Protein AF-A0A661KG48-F1 (afdb_monomer)

Sequence (79 aa):
MAFPVKTRIQETIEFANKLGFKRLGVAFCRGLRNEAKILSEILGEQGFEVASVICMHGRKESKRVLRAKRGPENKNRRI

Secondary structure (DSSP, 8-state):
-----S-HHHHHHHHHHHTT--EEEEEEEGGGHHHHHHHHHHHHHTT-EEEEEEE-TT----TTGGG-------TT---

Foldseek 3Di:
DDDDPDDPLVVVLVVCVVVVAQEDEAEEAPVCLVVSLVSVVVSVVSRHQYDYDHDPPPDDDDVPCVPPDPDPPPSPDRD

Structure (mmCIF, N/CA/C/O backbone):
data_AF-A0A661KG48-F1
#
_entry.id   AF-A0A661KG48-F1
#
loop_
_atom_site.group_PDB
_atom_site.id
_atom_site.type_symbol
_atom_site.label_atom_id
_atom_site.label_alt_id
_atom_site.label_comp_id
_atom_site.label_asym_id
_atom_site.label_entity_id
_atom_site.label_seq_id
_atom_site.pdbx_PDB_ins_code
_atom_site.Cartn_x
_atom_site.Cartn_y
_atom_site.Cartn_z
_atom_site.occupancy
_atom_site.B_iso_or_equiv
_atom_site.auth_seq_id
_atom_site.auth_comp_id
_atom_site.auth_asym_id
_atom_site.auth_atom_id
_atom_site.pdbx_PDB_model_num
ATOM 1 N N . MET A 1 1 ? 11.091 23.841 16.847 1.00 47.38 1 MET A N 1
ATOM 2 C CA . MET A 1 1 ? 11.392 23.238 15.529 1.00 47.38 1 MET A CA 1
ATOM 3 C C . MET A 1 1 ? 10.707 21.882 15.482 1.00 47.38 1 MET A C 1
ATOM 5 O O . MET A 1 1 ? 11.062 21.033 16.286 1.00 47.38 1 MET A O 1
ATOM 9 N N . ALA A 1 2 ? 9.679 21.706 14.651 1.00 74.12 2 ALA A N 1
ATOM 10 C CA . ALA A 1 2 ? 8.939 20.447 14.557 1.00 74.12 2 ALA A CA 1
ATOM 11 C C . ALA A 1 2 ? 9.347 19.733 13.264 1.00 74.12 2 ALA A C 1
ATOM 13 O O . ALA A 1 2 ? 8.990 20.177 12.177 1.00 74.12 2 ALA A O 1
ATOM 14 N N . PHE A 1 3 ? 10.135 18.666 13.383 1.00 79.94 3 PHE A N 1
ATOM 15 C CA . PHE A 1 3 ? 10.400 17.761 12.267 1.00 79.94 3 PHE A CA 1
ATOM 16 C C . PHE A 1 3 ? 9.317 16.673 12.228 1.00 79.94 3 PHE A C 1
ATOM 18 O O . PHE A 1 3 ? 8.842 16.257 13.290 1.00 79.94 3 PHE A O 1
ATOM 25 N N . PRO A 1 4 ? 8.902 16.213 11.035 1.00 82.00 4 PRO A N 1
ATOM 26 C CA . PRO A 1 4 ? 7.935 15.130 10.919 1.00 82.00 4 PRO A CA 1
ATOM 27 C C . PRO A 1 4 ? 8.528 13.835 11.491 1.00 82.00 4 PRO A C 1
ATOM 29 O O . PRO A 1 4 ? 9.554 13.346 11.029 1.00 82.00 4 PRO A O 1
ATOM 32 N N . VAL A 1 5 ? 7.873 13.299 12.523 1.00 91.12 5 VAL A N 1
ATOM 33 C CA . VAL A 1 5 ? 8.287 12.083 13.254 1.00 91.12 5 VAL A CA 1
ATOM 34 C C . VAL A 1 5 ? 7.828 10.792 12.573 1.00 91.12 5 VAL A C 1
ATOM 36 O O . VAL A 1 5 ? 8.370 9.725 12.844 1.00 91.12 5 VAL A O 1
ATOM 39 N N . LYS A 1 6 ? 6.807 10.875 11.713 1.00 92.25 6 LYS A N 1
ATOM 40 C CA . LYS A 1 6 ? 6.232 9.732 10.995 1.00 92.25 6 LYS A CA 1
ATOM 41 C C . LYS A 1 6 ? 6.766 9.690 9.570 1.00 92.25 6 LYS A C 1
ATOM 43 O O . LYS A 1 6 ? 7.017 10.723 8.956 1.00 92.25 6 LYS A O 1
ATOM 48 N N . THR A 1 7 ? 6.906 8.483 9.030 1.00 94.75 7 THR A N 1
ATOM 49 C CA . THR A 1 7 ? 7.226 8.310 7.608 1.00 94.75 7 THR A CA 1
ATOM 50 C C . THR A 1 7 ? 6.034 8.704 6.735 1.00 94.75 7 THR A C 1
ATOM 52 O O . THR A 1 7 ? 4.879 8.567 7.141 1.00 94.75 7 THR A O 1
ATOM 55 N N . ARG A 1 8 ? 6.295 9.100 5.483 1.00 94.69 8 ARG A N 1
ATOM 56 C CA . ARG A 1 8 ? 5.240 9.471 4.519 1.00 94.69 8 ARG A CA 1
ATOM 57 C C . ARG A 1 8 ? 4.195 8.373 4.315 1.00 94.69 8 ARG A C 1
ATOM 59 O O . ARG A 1 8 ? 3.022 8.675 4.109 1.00 94.69 8 ARG A O 1
ATOM 66 N N . ILE A 1 9 ? 4.609 7.107 4.379 1.00 95.06 9 ILE A N 1
ATOM 67 C CA . ILE A 1 9 ? 3.705 5.956 4.265 1.00 95.06 9 ILE A CA 1
ATOM 68 C C . ILE A 1 9 ? 2.772 5.901 5.481 1.00 95.06 9 ILE A C 1
ATOM 70 O O . ILE A 1 9 ? 1.560 5.815 5.306 1.00 95.06 9 ILE A O 1
ATOM 74 N N . GLN A 1 10 ? 3.311 6.029 6.697 1.00 95.56 10 GLN A N 1
ATOM 75 C CA . GLN A 1 10 ? 2.511 6.048 7.928 1.00 95.56 10 GLN A CA 1
ATOM 76 C C . GLN A 1 10 ? 1.547 7.237 7.976 1.00 95.56 10 GLN A C 1
ATOM 78 O O . GLN A 1 10 ? 0.388 7.066 8.344 1.00 95.56 10 GLN A O 1
ATOM 83 N N . GLU A 1 11 ? 1.991 8.428 7.569 1.00 95.44 11 GLU A N 1
ATOM 84 C CA . GLU A 1 11 ? 1.114 9.600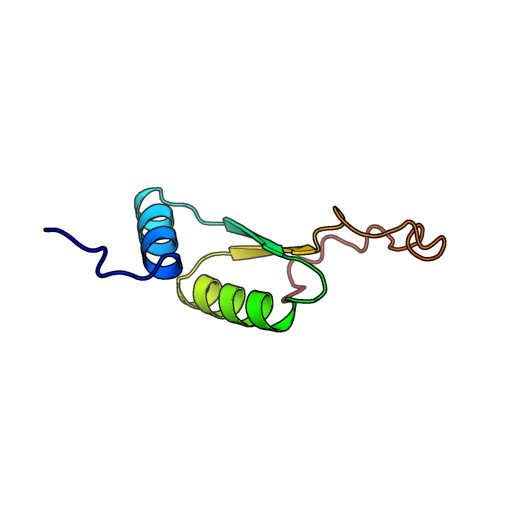 7.460 1.00 95.44 11 GLU A CA 1
ATOM 85 C C . GLU A 1 11 ? -0.028 9.358 6.465 1.00 95.44 11 GLU A C 1
ATOM 87 O O . GLU A 1 11 ? -1.178 9.679 6.757 1.00 95.44 11 GLU A O 1
ATOM 92 N N . THR A 1 12 ? 0.266 8.742 5.316 1.00 95.31 12 THR A N 1
ATOM 93 C CA . THR A 1 12 ? -0.740 8.424 4.289 1.00 95.31 12 THR A CA 1
ATOM 94 C C . THR A 1 12 ? -1.753 7.393 4.789 1.00 95.31 12 THR A C 1
ATOM 96 O O . THR A 1 12 ? -2.949 7.560 4.564 1.00 95.31 12 THR A O 1
ATOM 99 N N . ILE A 1 13 ? -1.297 6.356 5.498 1.00 96.06 13 ILE A N 1
ATOM 100 C CA . ILE A 1 13 ? -2.160 5.344 6.126 1.00 96.06 13 ILE A CA 1
ATOM 101 C C . ILE A 1 13 ? -3.081 5.990 7.161 1.00 96.06 13 ILE A C 1
ATOM 103 O O . ILE A 1 13 ? -4.290 5.767 7.138 1.00 96.06 13 ILE A 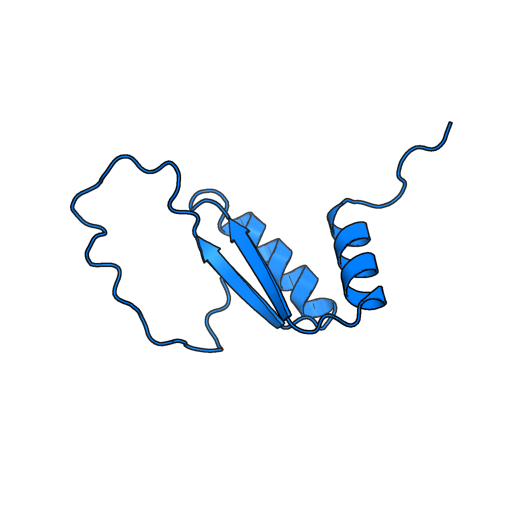O 1
ATOM 107 N N . GLU A 1 14 ? -2.533 6.816 8.055 1.00 95.62 14 GLU A N 1
ATOM 108 C CA . GLU A 1 14 ? -3.324 7.480 9.092 1.00 95.62 14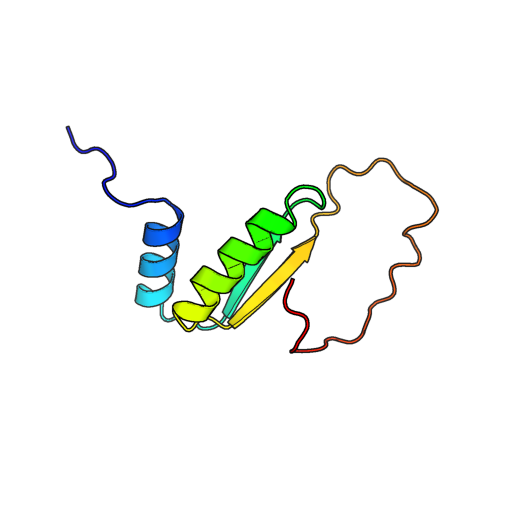 GLU A CA 1
ATOM 109 C C . GLU A 1 14 ? -4.348 8.442 8.481 1.00 95.62 14 GLU A C 1
ATOM 111 O O . GLU A 1 14 ? -5.502 8.476 8.907 1.00 95.62 14 GLU A O 1
ATOM 116 N N . PHE A 1 15 ? -3.948 9.188 7.451 1.00 95.69 15 PHE A N 1
ATOM 117 C CA . PHE A 1 15 ? -4.844 10.053 6.696 1.00 95.69 15 PHE A CA 1
ATOM 118 C C . PHE A 1 15 ? -5.973 9.256 6.030 1.00 95.69 15 PHE A C 1
ATOM 120 O O . PHE A 1 15 ? -7.143 9.612 6.166 1.00 95.69 15 PHE A O 1
ATOM 127 N N . ALA A 1 16 ? -5.645 8.146 5.365 1.00 96.06 16 ALA A N 1
ATOM 128 C CA . ALA A 1 16 ? -6.630 7.306 4.696 1.00 96.06 16 ALA A CA 1
ATOM 129 C C . ALA A 1 16 ? -7.619 6.658 5.677 1.00 96.06 16 ALA A C 1
ATOM 131 O O . ALA A 1 16 ? -8.817 6.616 5.398 1.00 96.06 16 ALA A O 1
ATOM 132 N N . ASN A 1 17 ? -7.137 6.229 6.846 1.00 95.38 17 ASN A N 1
ATOM 133 C CA . ASN A 1 17 ? -7.972 5.688 7.917 1.00 95.38 17 ASN A CA 1
ATOM 134 C C . ASN A 1 17 ? -8.909 6.744 8.508 1.00 95.38 17 ASN A C 1
ATOM 136 O O . ASN A 1 17 ? -10.101 6.486 8.661 1.00 95.38 17 ASN A O 1
ATOM 140 N N . LYS A 1 18 ? -8.404 7.954 8.785 1.00 96.00 18 LYS A N 1
ATOM 141 C CA . LYS A 1 18 ? -9.221 9.072 9.294 1.00 96.00 18 LYS A CA 1
ATOM 142 C C . LYS A 1 18 ? -10.350 9.454 8.336 1.00 96.00 18 LYS A C 1
ATOM 144 O O . LYS A 1 18 ? -11.411 9.869 8.786 1.00 96.00 18 LYS A O 1
ATOM 149 N N . LEU A 1 19 ? -10.131 9.295 7.032 1.00 96.12 19 LEU A N 1
ATOM 150 C CA . LEU A 1 19 ? -11.135 9.550 5.998 1.00 96.12 19 LEU A CA 1
ATOM 151 C C . LEU A 1 19 ? -12.021 8.338 5.677 1.00 96.12 19 LEU A C 1
ATOM 153 O O . LEU A 1 19 ? -12.932 8.450 4.860 1.00 96.12 19 LEU A O 1
ATOM 157 N N . GLY A 1 20 ? -11.777 7.183 6.301 1.00 94.75 20 GLY A N 1
ATOM 158 C CA . GLY A 1 20 ? -12.562 5.971 6.075 1.00 94.75 20 GLY A CA 1
ATOM 159 C C . GLY A 1 20 ? -12.404 5.385 4.669 1.00 94.75 20 GLY A C 1
ATOM 160 O O . GLY A 1 20 ? -13.321 4.724 4.171 1.00 94.75 20 GLY A O 1
ATOM 161 N N . PHE A 1 21 ? -11.269 5.617 4.002 1.00 95.75 21 PHE A N 1
ATOM 162 C CA . PHE A 1 21 ? -11.011 4.994 2.708 1.00 95.75 21 PHE A CA 1
ATOM 163 C C . PHE A 1 21 ? -10.863 3.482 2.860 1.00 95.75 21 PHE A C 1
ATOM 165 O O . PHE A 1 21 ? -10.183 2.993 3.751 1.00 95.75 21 PHE A O 1
ATOM 172 N N . LYS A 1 22 ? -11.491 2.731 1.953 1.00 92.94 22 LYS A N 1
ATOM 173 C CA . LYS A 1 22 ? -11.426 1.259 1.942 1.00 92.94 22 LYS A CA 1
ATOM 174 C C . LYS A 1 22 ? -10.553 0.708 0.823 1.00 92.94 22 LYS A C 1
ATOM 176 O O . LYS A 1 22 ? -10.061 -0.408 0.926 1.00 92.94 22 LYS A O 1
ATOM 181 N N . ARG A 1 23 ? -10.374 1.481 -0.254 1.00 94.00 23 ARG A N 1
ATOM 182 C CA . ARG A 1 23 ? -9.621 1.074 -1.444 1.00 94.00 23 ARG A CA 1
ATOM 183 C C . ARG A 1 23 ? -8.577 2.129 -1.776 1.00 94.00 23 ARG A C 1
ATOM 185 O O . ARG A 1 23 ? -8.916 3.310 -1.833 1.00 94.00 23 ARG A O 1
ATOM 192 N N . LEU A 1 24 ? -7.339 1.709 -2.018 1.00 94.25 24 LEU A N 1
ATOM 193 C CA . LEU A 1 24 ? -6.222 2.592 -2.358 1.00 94.25 24 LEU A CA 1
ATOM 194 C C . LEU A 1 24 ? -5.586 2.171 -3.684 1.00 94.25 24 LEU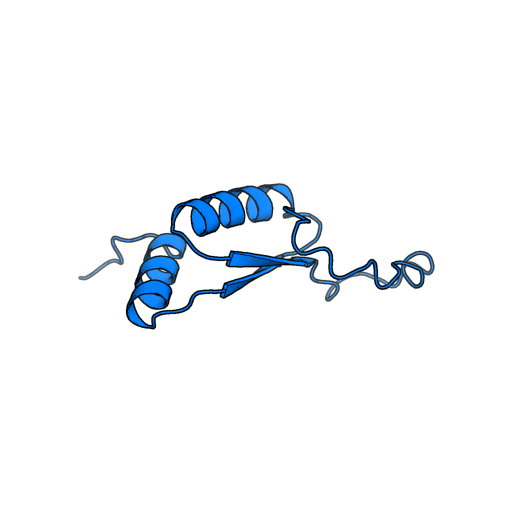 A C 1
ATOM 196 O O . LEU A 1 24 ? -5.432 0.986 -3.972 1.00 94.25 24 LEU A O 1
ATOM 200 N N . GLY A 1 25 ? -5.222 3.159 -4.499 1.00 92.19 25 GLY A N 1
ATOM 201 C CA . GLY A 1 25 ? -4.530 2.953 -5.768 1.00 92.19 25 GLY A CA 1
ATOM 202 C C . GLY A 1 25 ? -3.035 3.236 -5.641 1.00 92.19 25 GLY A C 1
ATOM 203 O O . GLY A 1 25 ? -2.656 4.311 -5.185 1.00 92.19 25 GLY A O 1
ATOM 204 N N . VAL A 1 26 ? -2.189 2.309 -6.091 1.00 92.12 26 VAL A N 1
ATOM 205 C CA . VAL A 1 26 ? -0.729 2.479 -6.147 1.00 92.12 26 VAL A CA 1
ATOM 206 C C . VAL A 1 26 ? -0.278 2.523 -7.606 1.00 92.12 26 VAL A C 1
ATOM 208 O O . VAL A 1 26 ? -0.349 1.529 -8.329 1.00 92.12 26 VAL A O 1
ATOM 211 N N . ALA A 1 27 ? 0.205 3.685 -8.044 1.00 91.12 27 ALA A N 1
ATOM 212 C CA . ALA A 1 27 ? 0.821 3.862 -9.355 1.00 91.12 27 ALA A CA 1
ATOM 213 C C . ALA A 1 27 ? 2.347 3.861 -9.225 1.00 91.12 27 ALA A C 1
ATOM 215 O O . ALA A 1 27 ? 2.901 4.615 -8.429 1.00 91.12 27 ALA A O 1
ATOM 216 N N . PHE A 1 28 ? 3.033 3.030 -10.010 1.00 89.75 28 PHE A N 1
ATOM 217 C CA . PHE A 1 28 ? 4.488 2.878 -9.920 1.00 89.75 28 PHE A CA 1
ATOM 218 C C . PHE A 1 28 ? 5.131 2.634 -11.287 1.00 89.75 28 PHE A C 1
ATOM 220 O O . PHE A 1 28 ? 4.512 2.093 -12.200 1.00 89.75 28 PHE A O 1
ATOM 227 N N . CYS A 1 29 ? 6.392 3.021 -11.462 1.00 87.88 29 CYS A N 1
ATOM 228 C CA . CYS A 1 29 ? 7.142 2.724 -12.686 1.00 87.88 29 CYS A CA 1
ATOM 229 C C . CYS A 1 29 ? 7.511 1.237 -12.754 1.00 87.88 29 CYS A C 1
ATOM 231 O O . CYS A 1 29 ? 7.759 0.617 -11.728 1.00 87.88 29 CYS A O 1
ATOM 233 N N . ARG A 1 30 ? 7.659 0.662 -13.958 1.00 84.69 30 ARG A N 1
ATOM 234 C CA . ARG A 1 30 ? 8.019 -0.766 -14.128 1.00 84.69 30 ARG A CA 1
ATOM 235 C C . ARG A 1 30 ? 9.266 -1.190 -13.334 1.00 84.69 30 ARG A C 1
ATOM 237 O O . ARG A 1 30 ? 9.317 -2.325 -12.873 1.00 84.69 30 ARG A O 1
ATOM 244 N N . GLY A 1 31 ? 10.252 -0.301 -13.201 1.00 86.06 31 GLY A N 1
ATOM 245 C CA . GLY A 1 31 ? 11.479 -0.559 -12.441 1.00 86.06 31 GLY A CA 1
ATOM 246 C C . GLY A 1 31 ? 11.277 -0.664 -10.926 1.00 86.06 31 GLY A C 1
ATOM 247 O O . GLY A 1 31 ? 12.093 -1.289 -10.273 1.00 86.06 31 GLY A O 1
ATOM 248 N N . LEU A 1 32 ? 10.175 -0.125 -10.396 1.00 90.81 32 LEU A N 1
ATOM 249 C CA . LEU A 1 32 ? 9.860 -0.072 -8.963 1.00 90.81 32 LEU A CA 1
ATOM 250 C C . LEU A 1 32 ? 8.860 -1.160 -8.539 1.00 90.81 32 LEU A C 1
ATOM 252 O O . LEU A 1 32 ? 8.048 -0.972 -7.633 1.00 90.81 32 LEU A O 1
ATOM 256 N N . ARG A 1 33 ? 8.823 -2.283 -9.266 1.00 88.88 33 ARG A N 1
ATOM 257 C CA . ARG A 1 33 ? 7.827 -3.337 -9.027 1.00 88.88 33 ARG A CA 1
ATOM 258 C C . ARG A 1 33 ? 7.984 -3.973 -7.647 1.00 88.88 33 ARG A C 1
ATOM 260 O O . ARG A 1 33 ? 6.979 -4.291 -7.019 1.00 88.88 33 ARG A O 1
ATOM 267 N N . ASN A 1 34 ? 9.218 -4.161 -7.190 1.00 92.62 34 ASN A N 1
ATOM 268 C CA . ASN A 1 34 ? 9.487 -4.809 -5.909 1.00 92.62 34 ASN A CA 1
ATOM 269 C C . ASN A 1 34 ? 9.072 -3.900 -4.747 1.00 92.62 34 ASN A C 1
ATOM 271 O O . ASN A 1 34 ? 8.389 -4.339 -3.828 1.00 92.62 34 ASN A O 1
ATOM 275 N N . GLU A 1 35 ? 9.397 -2.614 -4.838 1.00 94.31 35 GLU A N 1
ATOM 276 C CA . GLU A 1 35 ? 9.023 -1.583 -3.875 1.00 94.31 35 GLU A CA 1
ATOM 277 C C . GLU A 1 35 ? 7.502 -1.414 -3.815 1.00 94.31 35 GLU A C 1
ATOM 279 O O . GLU A 1 35 ? 6.923 -1.348 -2.733 1.00 94.31 35 GLU A O 1
ATOM 284 N N . ALA A 1 36 ? 6.833 -1.408 -4.973 1.00 93.56 36 ALA A N 1
ATOM 285 C CA . ALA A 1 36 ? 5.378 -1.333 -5.041 1.00 93.56 36 ALA A CA 1
ATOM 286 C C . ALA A 1 36 ? 4.697 -2.554 -4.408 1.00 93.56 36 ALA A C 1
ATOM 288 O O . ALA A 1 36 ? 3.655 -2.404 -3.763 1.00 93.56 36 ALA A O 1
ATOM 289 N N . LYS A 1 37 ? 5.286 -3.748 -4.568 1.00 93.94 37 LYS A N 1
ATOM 290 C CA . LYS A 1 37 ? 4.800 -4.974 -3.930 1.00 93.94 37 LYS A CA 1
ATOM 291 C C . LYS A 1 37 ? 4.850 -4.843 -2.409 1.00 93.94 37 LYS A C 1
ATOM 293 O O . LYS A 1 37 ? 3.808 -4.983 -1.777 1.00 93.94 37 LYS A O 1
ATOM 298 N N . ILE A 1 38 ? 6.008 -4.463 -1.866 1.00 95.88 38 ILE A N 1
ATOM 299 C CA . ILE A 1 38 ? 6.204 -4.256 -0.423 1.00 95.88 38 ILE A CA 1
ATOM 300 C C . ILE A 1 38 ? 5.212 -3.216 0.109 1.00 95.88 38 ILE A C 1
ATOM 302 O O . ILE A 1 38 ? 4.528 -3.458 1.099 1.00 95.88 38 ILE A O 1
ATOM 306 N N . LEU A 1 39 ? 5.070 -2.074 -0.576 1.00 95.44 39 LEU A N 1
ATOM 307 C CA . LEU A 1 39 ? 4.115 -1.038 -0.176 1.00 95.44 39 LEU A CA 1
ATOM 308 C C . LEU A 1 39 ? 2.677 -1.569 -0.129 1.00 95.44 39 LEU A C 1
ATOM 310 O O . LEU A 1 39 ? 1.912 -1.219 0.763 1.00 95.44 39 LEU A O 1
ATOM 314 N N . SER A 1 40 ? 2.298 -2.413 -1.082 1.00 94.75 40 SER A N 1
ATOM 315 C CA . SER A 1 40 ? 0.933 -2.934 -1.155 1.00 94.75 40 SER A CA 1
ATOM 316 C C . SER A 1 40 ? 0.661 -4.035 -0.141 1.00 94.75 40 SER A C 1
ATOM 318 O O . SER A 1 40 ? -0.473 -4.157 0.311 1.00 94.75 40 SER A O 1
ATOM 320 N N . GLU A 1 41 ? 1.682 -4.802 0.242 1.00 95.12 41 GLU A N 1
ATOM 321 C CA . GLU A 1 41 ? 1.611 -5.719 1.381 1.00 95.12 41 GLU A CA 1
ATOM 322 C C . GLU A 1 41 ? 1.379 -4.926 2.672 1.00 95.12 41 GLU A C 1
ATOM 324 O O . GLU A 1 41 ? 0.398 -5.190 3.362 1.00 95.12 41 GLU A O 1
ATOM 329 N N . ILE A 1 42 ? 2.159 -3.865 2.912 1.00 95.88 42 ILE A N 1
ATOM 330 C CA . ILE A 1 42 ? 1.980 -2.971 4.069 1.00 95.88 42 ILE A CA 1
ATOM 331 C C . ILE A 1 42 ? 0.563 -2.383 4.100 1.00 95.88 42 ILE A C 1
ATOM 333 O O . ILE A 1 42 ? -0.116 -2.448 5.120 1.00 95.88 42 ILE A O 1
ATOM 337 N N . LEU A 1 43 ? 0.082 -1.813 2.990 1.00 95.31 43 LEU A N 1
ATOM 338 C CA . LEU A 1 43 ? -1.266 -1.237 2.924 1.00 95.31 43 LEU A CA 1
ATOM 339 C C . LEU A 1 43 ? -2.364 -2.303 3.097 1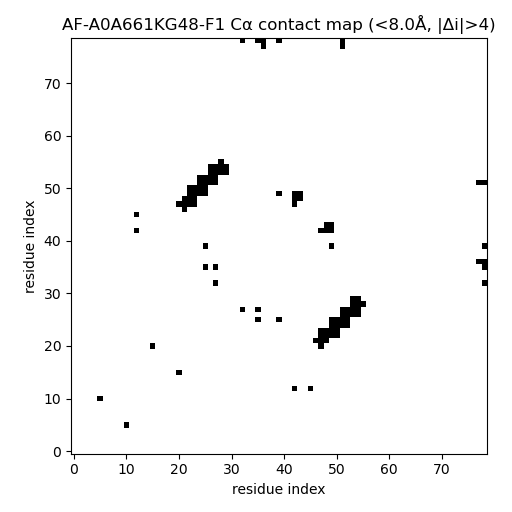.00 95.31 43 LEU A C 1
ATOM 341 O O . LEU A 1 43 ? -3.386 -2.033 3.726 1.00 95.31 43 LEU A O 1
ATOM 345 N N . GLY A 1 44 ? -2.149 -3.514 2.582 1.00 94.19 44 GLY A N 1
ATOM 346 C CA . GLY A 1 44 ? -3.061 -4.641 2.767 1.00 94.19 44 GLY A CA 1
ATOM 347 C C . GLY A 1 44 ? -3.143 -5.105 4.223 1.00 94.19 44 GLY A C 1
ATOM 348 O O . GLY A 1 44 ? -4.239 -5.360 4.716 1.00 94.19 44 GLY A O 1
ATOM 349 N N . GLU A 1 45 ? -2.014 -5.149 4.936 1.00 95.75 45 GLU A N 1
ATOM 350 C CA . GLU A 1 45 ? -1.963 -5.461 6.373 1.00 95.75 45 GLU A CA 1
ATOM 351 C C . GLU A 1 45 ? -2.688 -4.414 7.228 1.00 95.75 45 GLU A C 1
ATOM 353 O O . GLU A 1 45 ? -3.230 -4.741 8.279 1.00 95.75 45 GLU A O 1
ATOM 358 N N . GLN A 1 46 ? -2.759 -3.165 6.760 1.00 94.56 46 GLN A N 1
ATOM 359 C CA . GLN A 1 46 ? -3.560 -2.111 7.392 1.00 94.56 46 GLN A CA 1
ATOM 360 C C . GLN A 1 46 ? -5.062 -2.197 7.063 1.00 94.56 46 GLN A C 1
ATOM 362 O O . GLN A 1 46 ? -5.834 -1.359 7.523 1.00 94.56 46 GLN A O 1
ATOM 367 N N . GLY A 1 47 ? -5.489 -3.194 6.281 1.00 93.69 47 GLY A N 1
ATOM 368 C CA . GLY A 1 47 ? -6.894 -3.449 5.961 1.00 93.69 47 GLY A CA 1
ATOM 369 C C . GLY A 1 47 ? -7.419 -2.741 4.709 1.00 93.69 47 GLY A C 1
ATOM 370 O O . GLY A 1 47 ? -8.626 -2.770 4.464 1.00 93.69 47 GLY A O 1
ATOM 371 N N . PHE A 1 48 ? -6.553 -2.126 3.897 1.00 95.50 48 PHE A N 1
ATOM 372 C CA . PHE A 1 48 ? -6.969 -1.507 2.636 1.00 95.50 48 PHE A CA 1
ATOM 373 C C . PHE A 1 48 ? -7.014 -2.520 1.486 1.00 95.50 48 PHE A C 1
ATOM 375 O O . PHE A 1 48 ? -6.137 -3.370 1.333 1.00 95.50 48 PHE A O 1
ATOM 382 N N . GLU A 1 49 ? -7.994 -2.377 0.593 1.00 94.69 49 GLU A N 1
ATOM 383 C CA . GLU A 1 49 ? -7.994 -3.071 -0.695 1.00 94.69 49 GLU A CA 1
ATOM 384 C C . GLU A 1 49 ? -7.118 -2.299 -1.693 1.00 94.69 49 GLU A C 1
ATOM 386 O O . GLU A 1 49 ? -7.451 -1.187 -2.110 1.00 94.69 49 GLU A O 1
ATOM 391 N N . VAL A 1 50 ? -5.983 -2.878 -2.081 1.00 93.88 50 VAL A N 1
ATOM 392 C CA . VAL A 1 50 ? -4.997 -2.188 -2.921 1.00 93.88 50 VAL A CA 1
ATOM 393 C C . VAL A 1 50 ? -5.136 -2.595 -4.384 1.00 93.88 50 VAL A C 1
ATOM 395 O O . VAL A 1 50 ? -5.000 -3.767 -4.736 1.00 93.88 50 VAL A O 1
ATOM 398 N N . ALA A 1 51 ? -5.346 -1.610 -5.255 1.00 91.19 51 ALA A N 1
ATOM 399 C CA . ALA A 1 51 ? -5.249 -1.762 -6.702 1.00 91.19 51 ALA A CA 1
ATOM 400 C C . ALA A 1 51 ? -3.940 -1.144 -7.200 1.00 91.19 51 ALA A C 1
ATOM 402 O O . ALA A 1 51 ? -3.536 -0.080 -6.736 1.00 91.19 51 ALA A O 1
ATOM 403 N N . SER A 1 52 ? -3.279 -1.782 -8.165 1.00 88.06 52 SER A N 1
ATOM 404 C CA . SER A 1 52 ? -1.971 -1.333 -8.641 1.00 88.06 52 SER A CA 1
ATOM 405 C C . SER A 1 52 ? -1.946 -1.115 -10.151 1.00 88.06 52 SER A C 1
ATOM 407 O O . SER A 1 52 ? -2.583 -1.852 -10.909 1.00 88.06 52 SER A O 1
ATOM 409 N N . VAL A 1 53 ? -1.218 -0.088 -10.594 1.00 88.44 53 VAL A N 1
ATOM 410 C CA . VAL A 1 53 ? -1.036 0.219 -12.017 1.00 88.44 53 VAL A CA 1
ATOM 411 C C . VAL A 1 53 ? 0.430 0.503 -12.311 1.00 88.44 53 VAL A C 1
ATOM 413 O O . VAL A 1 53 ? 1.116 1.187 -11.550 1.00 88.44 53 VAL A O 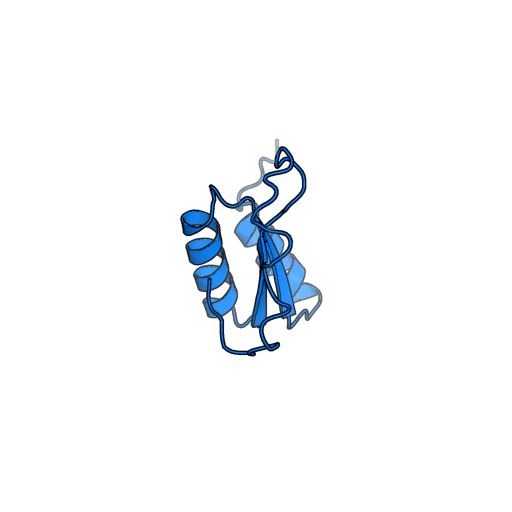1
ATOM 416 N N . ILE A 1 54 ? 0.908 0.023 -13.458 1.00 86.06 54 ILE A N 1
ATOM 417 C CA . ILE A 1 54 ? 2.240 0.385 -13.939 1.00 86.06 54 ILE A CA 1
ATOM 418 C C . ILE A 1 54 ? 2.125 1.691 -14.728 1.00 86.06 54 ILE A C 1
ATOM 420 O O . ILE A 1 54 ? 1.398 1.770 -15.720 1.00 86.06 54 ILE A O 1
ATOM 424 N N . CYS A 1 55 ? 2.875 2.705 -14.311 1.00 82.31 55 CYS A N 1
ATOM 425 C CA . CYS A 1 55 ? 2.994 3.977 -15.000 1.00 82.31 55 CYS A CA 1
ATOM 426 C C . CYS A 1 55 ? 3.628 3.767 -16.380 1.00 82.31 55 CYS A C 1
ATOM 428 O O . CYS A 1 55 ? 4.752 3.275 -16.499 1.00 82.31 55 CYS A O 1
ATOM 430 N N . MET A 1 56 ? 2.891 4.137 -17.429 1.00 74.12 56 MET A N 1
ATOM 431 C CA . MET A 1 56 ? 3.358 4.091 -18.820 1.00 74.12 56 MET A CA 1
ATOM 432 C C . MET A 1 56 ? 3.914 5.436 -19.306 1.00 74.12 56 MET A C 1
ATOM 434 O O . MET A 1 56 ? 4.451 5.503 -20.414 1.00 74.12 56 MET A O 1
ATOM 438 N N . HIS A 1 57 ? 3.816 6.489 -18.490 1.00 71.50 57 HIS A N 1
ATOM 439 C CA . HIS A 1 57 ? 4.396 7.793 -18.793 1.00 71.50 57 HIS A CA 1
ATOM 440 C C . HIS A 1 57 ? 5.918 7.709 -18.625 1.00 71.50 57 HIS A C 1
ATOM 442 O O . HIS A 1 57 ? 6.414 7.434 -17.538 1.00 71.50 57 HIS A O 1
ATOM 448 N N . GLY A 1 58 ? 6.653 7.878 -19.728 1.00 63.06 58 GLY A N 1
ATOM 449 C CA . GLY A 1 58 ? 8.120 7.813 -19.763 1.00 63.06 58 GLY A CA 1
ATOM 450 C C . GLY A 1 58 ? 8.710 6.666 -20.591 1.00 63.06 58 GLY A C 1
ATOM 451 O O . GLY A 1 58 ? 9.924 6.625 -20.786 1.00 63.06 58 GLY A O 1
ATOM 452 N N . ARG A 1 59 ? 7.900 5.746 -21.139 1.00 58.84 59 ARG A N 1
ATOM 453 C CA . ARG A 1 59 ? 8.432 4.785 -22.122 1.00 58.84 59 ARG A CA 1
ATOM 454 C C . ARG A 1 59 ? 8.637 5.472 -23.475 1.00 58.84 59 ARG A C 1
ATOM 456 O O . ARG A 1 59 ? 7.717 6.099 -23.993 1.00 58.84 59 ARG A O 1
ATOM 463 N N . LYS A 1 60 ? 9.797 5.265 -24.106 1.00 58.59 60 LYS A N 1
ATOM 464 C CA . LYS A 1 60 ? 9.897 5.404 -25.566 1.00 58.59 60 LYS A CA 1
ATOM 465 C C . LYS A 1 60 ? 9.022 4.324 -26.206 1.00 58.59 60 LYS A C 1
ATOM 467 O O . LYS A 1 60 ? 8.933 3.200 -25.700 1.00 58.59 60 LYS A O 1
ATOM 472 N N . GLU A 1 61 ? 8.322 4.678 -27.275 1.00 51.91 61 GLU A N 1
ATOM 473 C CA . GLU A 1 61 ? 7.394 3.796 -27.976 1.00 51.91 61 GLU A CA 1
ATOM 474 C C . GLU A 1 61 ? 8.097 2.505 -28.436 1.00 51.91 61 GLU A C 1
ATOM 476 O O . GLU A 1 61 ? 8.752 2.446 -29.469 1.00 51.91 61 GLU A O 1
ATOM 481 N N . SER A 1 62 ? 7.974 1.426 -27.663 1.00 49.28 62 SER A N 1
ATOM 482 C CA . SER A 1 62 ? 8.274 0.087 -28.165 1.00 49.28 62 SER A CA 1
ATOM 483 C C . SER A 1 62 ? 7.008 -0.464 -28.819 1.00 49.28 62 SER A C 1
ATOM 485 O O . SER A 1 62 ? 6.028 -0.735 -28.117 1.00 49.28 62 SER A O 1
ATOM 487 N N . LYS A 1 63 ? 7.024 -0.641 -30.147 1.00 51.75 63 LYS A N 1
ATOM 488 C CA . LYS A 1 63 ? 5.917 -1.144 -30.994 1.00 51.75 63 LYS A CA 1
ATOM 489 C C . LYS A 1 63 ? 5.271 -2.463 -30.509 1.00 51.75 63 LYS A C 1
ATOM 491 O O . LYS A 1 63 ? 4.20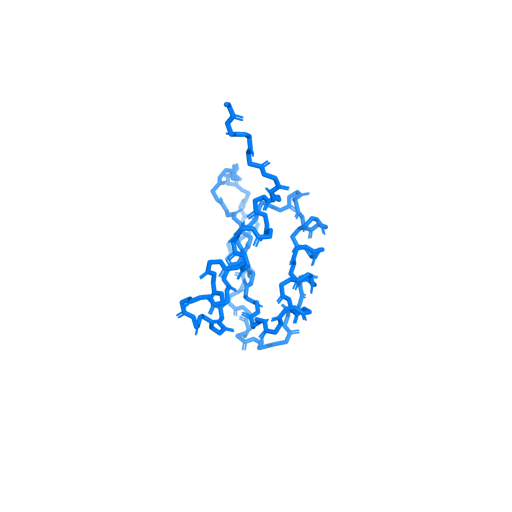8 -2.848 -30.980 1.00 51.75 63 LYS A O 1
ATOM 496 N N . ARG A 1 64 ? 5.875 -3.161 -29.538 1.00 49.00 64 ARG A N 1
ATOM 497 C CA . ARG A 1 64 ? 5.430 -4.464 -29.012 1.00 49.00 64 ARG A CA 1
ATOM 498 C C . ARG A 1 64 ? 4.324 -4.389 -27.943 1.00 49.00 64 ARG A C 1
ATOM 500 O O . ARG A 1 64 ? 3.601 -5.362 -27.758 1.00 49.00 64 ARG A O 1
ATOM 507 N N . VAL A 1 65 ? 4.152 -3.267 -27.239 1.00 52.25 65 VAL A N 1
ATOM 508 C CA . VAL A 1 65 ? 3.248 -3.216 -26.062 1.00 52.25 65 VAL A CA 1
ATOM 509 C C . VAL A 1 65 ? 1.825 -2.732 -26.396 1.00 52.25 65 VAL A C 1
ATOM 511 O O . VAL A 1 65 ? 0.977 -2.688 -25.513 1.00 52.25 65 VAL A O 1
ATOM 514 N N . LEU A 1 66 ? 1.508 -2.439 -27.665 1.00 50.62 66 LEU A N 1
ATOM 515 C CA . LEU A 1 66 ? 0.111 -2.241 -28.103 1.00 50.62 66 LEU A CA 1
ATOM 516 C C . LEU A 1 66 ? -0.753 -3.503 -27.877 1.00 50.62 66 LEU A C 1
ATOM 518 O O . LEU A 1 66 ? -1.976 -3.447 -27.934 1.00 50.62 66 LEU A O 1
ATOM 522 N N . ARG A 1 67 ? -0.116 -4.646 -27.576 1.00 43.06 67 ARG A N 1
ATOM 523 C CA . ARG A 1 67 ? -0.749 -5.923 -27.226 1.00 43.06 67 ARG A CA 1
ATOM 524 C C . ARG A 1 67 ? -0.717 -6.260 -25.731 1.00 43.06 67 ARG A C 1
ATOM 526 O O . ARG A 1 67 ? -0.908 -7.423 -25.380 1.00 43.06 67 ARG A O 1
ATOM 533 N N . ALA A 1 68 ? -0.520 -5.299 -24.829 1.00 53.41 68 ALA A N 1
ATOM 534 C CA . ALA A 1 68 ? -0.925 -5.521 -23.442 1.00 53.41 68 ALA A CA 1
ATOM 535 C C . ALA A 1 68 ? -2.454 -5.427 -23.395 1.00 53.41 68 ALA A C 1
ATOM 537 O O . ALA A 1 68 ? -3.033 -4.372 -23.153 1.00 53.41 68 ALA A O 1
ATOM 538 N N . LYS A 1 69 ? -3.092 -6.545 -23.753 1.00 41.19 69 LYS A N 1
ATOM 539 C CA . LYS A 1 69 ? -4.521 -6.805 -23.610 1.00 41.19 69 LYS A CA 1
ATOM 540 C C . LYS A 1 69 ? -5.028 -6.153 -22.321 1.00 41.19 69 LYS A C 1
ATOM 542 O O . LYS A 1 69 ? -4.375 -6.289 -21.284 1.00 41.19 69 LYS A O 1
ATOM 547 N N . ARG A 1 70 ? -6.214 -5.532 -22.381 1.00 47.34 70 ARG A N 1
ATOM 548 C CA . ARG A 1 70 ? -7.133 -5.491 -21.236 1.00 47.34 70 ARG A CA 1
ATOM 549 C C . ARG A 1 70 ? -7.276 -6.941 -20.765 1.00 47.34 70 ARG A C 1
ATOM 551 O O . ARG A 1 70 ? -8.050 -7.707 -21.328 1.00 47.34 70 ARG A O 1
ATOM 558 N N . GLY A 1 71 ? -6.386 -7.367 -19.876 1.00 38.94 71 GLY A N 1
ATOM 559 C CA . GLY A 1 71 ? -6.550 -8.602 -19.135 1.00 38.94 71 GLY A CA 1
ATOM 560 C C . GLY A 1 71 ? -7.738 -8.391 -18.209 1.00 38.94 71 GLY A C 1
ATOM 561 O O . GLY A 1 71 ? -7.965 -7.244 -17.814 1.00 38.94 71 GLY A O 1
ATOM 562 N N . PRO A 1 72 ? -8.503 -9.448 -17.909 1.00 37.47 72 PRO A N 1
ATOM 563 C CA . PRO A 1 72 ? -9.700 -9.324 -17.096 1.00 37.47 72 PRO A CA 1
ATOM 564 C C . PRO A 1 72 ? -9.345 -8.574 -15.816 1.00 37.47 72 PRO A C 1
ATOM 566 O O . PRO A 1 72 ? -8.248 -8.757 -15.276 1.00 37.47 72 PRO A O 1
ATOM 569 N N . GLU A 1 73 ? -10.266 -7.732 -15.366 1.00 48.47 73 GLU A N 1
ATOM 570 C CA . GLU A 1 73 ? -10.337 -7.179 -14.017 1.00 48.47 73 GLU A CA 1
ATOM 571 C C . GLU A 1 73 ? -10.359 -8.306 -12.972 1.00 48.47 73 GLU A C 1
ATOM 573 O O . GLU A 1 73 ? -11.346 -8.595 -12.303 1.00 48.47 73 GLU A O 1
ATOM 578 N N . ASN A 1 74 ? -9.250 -9.024 -12.855 1.00 42.19 74 ASN A N 1
ATOM 579 C CA . ASN A 1 74 ? -9.086 -10.059 -11.872 1.00 42.19 74 ASN A CA 1
ATOM 580 C C . ASN A 1 74 ? -8.808 -9.342 -10.555 1.00 42.19 74 ASN A C 1
ATOM 582 O O . ASN A 1 74 ? -7.695 -8.856 -10.336 1.00 42.19 74 ASN A O 1
ATOM 586 N N . LYS A 1 75 ? -9.824 -9.307 -9.684 1.00 49.03 75 LYS A N 1
ATOM 587 C CA . LYS A 1 75 ? -9.774 -8.817 -8.294 1.00 49.03 75 LYS A CA 1
ATOM 588 C C . LYS A 1 75 ? -8.645 -9.435 -7.448 1.00 49.03 75 LYS A C 1
ATOM 590 O O . LYS A 1 75 ? -8.494 -9.054 -6.297 1.00 49.03 75 LYS A O 1
ATOM 595 N N . ASN A 1 76 ? -7.856 -10.365 -7.994 1.00 43.72 76 ASN A N 1
ATOM 596 C CA . ASN A 1 76 ? -6.818 -11.099 -7.283 1.00 43.72 76 ASN A CA 1
ATOM 597 C C . ASN A 1 76 ? -5.391 -10.973 -7.863 1.00 43.72 76 ASN A C 1
ATOM 599 O O . ASN A 1 76 ? -4.518 -11.769 -7.519 1.00 43.72 76 ASN A O 1
ATOM 603 N N . ARG A 1 77 ? -5.100 -9.996 -8.739 1.00 50.75 77 ARG A N 1
ATOM 604 C CA . ARG A 1 77 ? -3.709 -9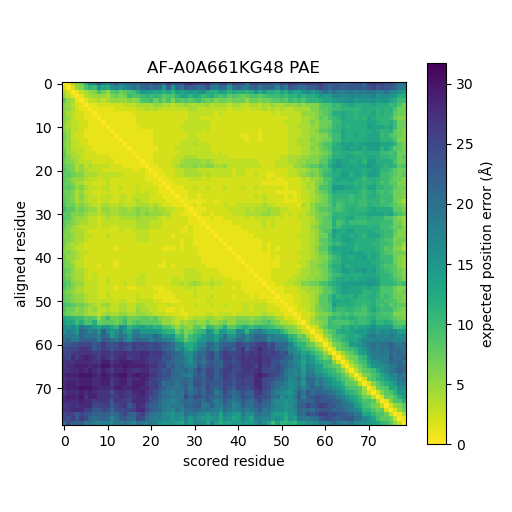.709 -9.156 1.00 50.75 77 ARG A CA 1
ATOM 605 C C . ARG A 1 77 ? -3.001 -8.822 -8.122 1.00 50.75 77 ARG A C 1
ATOM 607 O O . ARG A 1 77 ? -2.923 -7.607 -8.280 1.00 50.75 77 ARG A O 1
ATOM 614 N N . ARG A 1 78 ? -2.474 -9.447 -7.064 1.00 54.25 78 ARG A N 1
ATOM 615 C CA . ARG A 1 78 ? -1.405 -8.852 -6.239 1.00 54.25 78 ARG A CA 1
ATOM 616 C C . ARG A 1 78 ? -0.141 -8.691 -7.118 1.00 54.25 78 ARG A C 1
ATOM 618 O O . ARG A 1 78 ? 0.066 -9.491 -8.029 1.00 54.25 78 ARG A O 1
ATOM 625 N N . ILE A 1 79 ? 0.608 -7.607 -6.902 1.00 58.53 79 ILE A N 1
ATOM 626 C CA . ILE A 1 79 ? 1.708 -7.056 -7.740 1.00 58.53 79 ILE A CA 1
ATOM 627 C C . ILE A 1 79 ? 2.794 -8.056 -8.149 1.00 58.53 79 ILE A C 1
ATOM 629 O O . ILE A 1 79 ? 3.174 -8.907 -7.321 1.00 58.53 79 ILE A O 1
#

Nearest PDB structures (foldseek):
  3lzd-assembly1_B  TM=7.483E-01  e=5.868E-02  Pyrococcus horikoshii
  3lzc-assembly1_B  TM=7.454E-01  e=7.193E-02  Pyrococcus horikoshii
  3lzd-assembly1_A  TM=7.528E-01 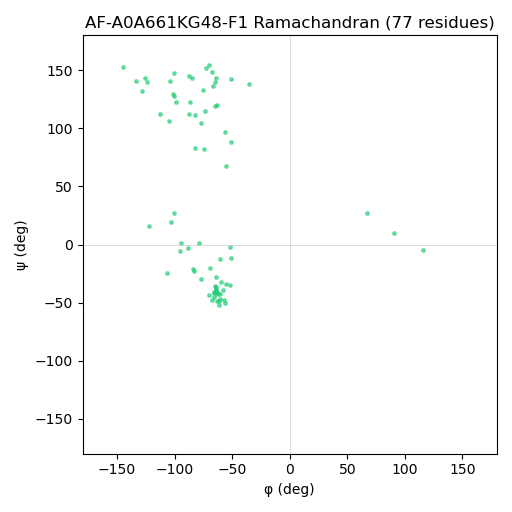 e=8.817E-02  Pyrococcus horikoshii
  2dma-assembly1_A-2  TM=4.496E-01  e=8.278E-01  Pyrococcus horikoshii OT3

Mean predicted aligned error: 9.44 Å

Solvent-accessible surface area (backbone atoms only — not comparable to full-atom values): 5191 Å² total; per-residue (Å²): 137,87,75,83,88,65,53,73,66,58,50,51,50,52,52,37,56,76,69,65,58,56,66,47,79,48,78,36,48,76,91,42,50,66,60,50,33,55,54,44,51,56,44,40,75,74,68,34,48,70,46,76,46,70,51,69,85,86,65,77,90,60,88,73,59,86,70,68,64,90,65,78,90,58,94,76,74,75,118

pLDDT: mean 79.34, std 19.98, range [37.47, 96.12]

Radius of gyration: 15.63 Å; Cα contacts (8 Å, |Δi|>4): 54; chains: 1; bounding box: 24×34×46 Å